Protein AF-A0A8E0VJV0-F1 (afdb_monomer_lite)

Organism: NCBI:txid27845

Sequence (86 aa):
MDRNYLKANDAYLELAIGNAPWPLGVTNHGIHSRTAQEKIYAKNVAHVLNDETQRKYIQAIKRLMTQAQRFFPSDPSKSINYMGSA

InterPro domains:
  IPR004098 Prp18 [PF02840] (2-73)
  IPR039979 Pre-mRNA-splicing factor 18 [PTHR13007] (1-82)

Structure (mmCIF, N/CA/C/O backbone):
data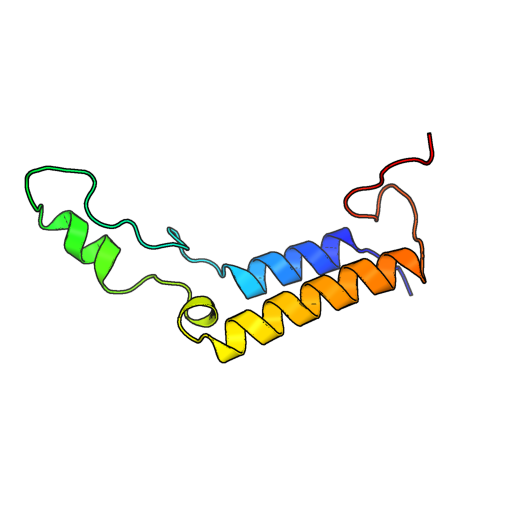_AF-A0A8E0VJV0-F1
#
_entry.id   AF-A0A8E0VJV0-F1
#
loop_
_atom_site.group_PDB
_atom_site.id
_atom_site.type_symbol
_atom_site.label_atom_id
_atom_site.label_alt_id
_atom_site.label_comp_id
_atom_site.label_asym_id
_atom_site.label_entity_id
_atom_site.label_seq_id
_atom_site.pdbx_PDB_ins_code
_atom_site.Cartn_x
_atom_site.Cartn_y
_atom_site.Cartn_z
_atom_site.occupancy
_atom_site.B_iso_or_equiv
_atom_site.auth_seq_id
_atom_site.auth_comp_id
_atom_site.auth_asym_id
_atom_site.auth_atom_id
_atom_site.pdbx_PDB_model_num
ATOM 1 N N . MET A 1 1 ? 2.475 -10.275 -19.513 1.00 53.59 1 MET A N 1
ATOM 2 C CA . MET A 1 1 ? 2.196 -9.727 -18.168 1.00 53.59 1 MET A CA 1
ATOM 3 C C . MET A 1 1 ? 2.953 -8.416 -18.033 1.00 53.59 1 MET A C 1
ATOM 5 O O . MET A 1 1 ? 4.177 -8.449 -18.000 1.00 53.59 1 MET A O 1
ATOM 9 N N . ASP A 1 2 ? 2.257 -7.278 -18.064 1.00 69.06 2 ASP A N 1
ATOM 10 C CA . ASP A 1 2 ? 2.889 -5.958 -17.926 1.00 69.06 2 ASP A CA 1
ATOM 11 C C . ASP A 1 2 ? 3.221 -5.711 -16.446 1.00 69.06 2 ASP A C 1
ATOM 13 O O . ASP A 1 2 ? 2.323 -5.613 -15.608 1.00 69.06 2 ASP A O 1
ATOM 17 N N . ARG A 1 3 ? 4.512 -5.698 -16.102 1.00 75.62 3 ARG A N 1
ATOM 18 C CA . ARG A 1 3 ? 4.978 -5.498 -14.725 1.00 75.62 3 ARG A CA 1
ATOM 19 C C . ARG A 1 3 ? 5.064 -4.000 -14.450 1.00 75.62 3 ARG A C 1
ATOM 21 O O . ARG A 1 3 ? 5.964 -3.317 -14.932 1.00 75.62 3 ARG A O 1
ATOM 28 N N . ASN A 1 4 ? 4.092 -3.494 -13.696 1.00 83.81 4 ASN A N 1
ATOM 29 C CA . ASN A 1 4 ? 3.975 -2.082 -13.354 1.00 83.81 4 ASN A CA 1
ATOM 30 C C . ASN A 1 4 ? 3.980 -1.904 -11.827 1.00 83.81 4 ASN A C 1
ATOM 32 O O . ASN A 1 4 ? 2.952 -2.068 -11.167 1.00 83.81 4 ASN A O 1
ATOM 36 N N . TYR A 1 5 ? 5.151 -1.581 -11.270 1.00 84.12 5 TYR A N 1
ATOM 37 C CA . TYR A 1 5 ? 5.331 -1.411 -9.826 1.00 84.12 5 TYR A CA 1
ATOM 38 C C . TYR A 1 5 ? 4.746 -0.094 -9.303 1.00 84.12 5 TYR A C 1
ATOM 40 O O . TYR A 1 5 ? 4.431 -0.021 -8.116 1.00 84.12 5 TYR A O 1
ATOM 48 N N . LEU A 1 6 ? 4.530 0.905 -10.171 1.00 85.38 6 LEU A N 1
ATOM 49 C CA . LEU A 1 6 ? 3.802 2.133 -9.825 1.00 85.38 6 LEU A CA 1
ATOM 50 C C . LEU A 1 6 ? 2.354 1.812 -9.459 1.00 85.38 6 LEU A C 1
ATOM 52 O O . LEU A 1 6 ? 1.938 2.070 -8.336 1.00 85.38 6 LEU A O 1
ATOM 56 N N . LYS A 1 7 ? 1.630 1.127 -10.353 1.00 87.06 7 LYS A N 1
ATOM 57 C CA . LYS A 1 7 ? 0.236 0.723 -10.097 1.00 87.06 7 LYS A CA 1
ATOM 58 C C . LYS A 1 7 ? 0.101 -0.144 -8.848 1.00 87.06 7 LYS A C 1
ATOM 60 O O . LYS A 1 7 ? -0.826 0.032 -8.064 1.00 87.06 7 LYS A O 1
ATOM 65 N N . ALA A 1 8 ? 1.029 -1.082 -8.655 1.00 86.25 8 ALA A N 1
ATOM 66 C CA . ALA A 1 8 ? 1.025 -1.937 -7.473 1.00 86.25 8 ALA A CA 1
ATOM 67 C C . ALA A 1 8 ? 1.220 -1.124 -6.180 1.00 86.25 8 ALA A C 1
ATOM 69 O O . ALA A 1 8 ? 0.644 -1.447 -5.144 1.00 86.25 8 ALA A O 1
ATOM 70 N N . ASN A 1 9 ? 2.024 -0.063 -6.228 1.00 86.88 9 ASN A N 1
ATOM 71 C CA . ASN A 1 9 ? 2.244 0.817 -5.089 1.00 86.88 9 ASN A CA 1
ATOM 72 C C . ASN A 1 9 ? 1.097 1.788 -4.833 1.00 86.88 9 ASN A C 1
ATOM 74 O O . ASN A 1 9 ? 0.825 2.065 -3.670 1.00 86.88 9 ASN A O 1
ATOM 78 N N . ASP A 1 10 ? 0.418 2.264 -5.871 1.00 86.88 10 ASP A N 1
ATOM 79 C CA . ASP A 1 10 ? -0.789 3.077 -5.707 1.00 86.88 10 ASP A CA 1
ATOM 80 C C . ASP A 1 10 ? -1.861 2.278 -4.955 1.00 86.88 10 ASP A C 1
ATOM 82 O O . ASP A 1 10 ? -2.375 2.738 -3.937 1.00 86.88 10 ASP A O 1
ATOM 86 N N . ALA A 1 11 ? -2.084 1.019 -5.353 1.00 86.56 11 ALA A N 1
ATOM 87 C CA . ALA A 1 11 ? -2.979 0.104 -4.640 1.00 86.56 11 ALA A CA 1
ATOM 88 C C . ALA A 1 11 ? -2.509 -0.191 -3.200 1.00 86.56 11 ALA A C 1
ATOM 90 O O . ALA A 1 11 ? -3.321 -0.321 -2.287 1.00 86.56 11 ALA A O 1
ATOM 91 N N . TYR A 1 12 ? -1.193 -0.277 -2.968 1.00 86.50 12 TYR A N 1
ATOM 92 C CA . TYR A 1 12 ? -0.634 -0.422 -1.620 1.00 86.50 12 TYR A CA 1
ATOM 93 C C . TYR A 1 12 ? -0.905 0.807 -0.738 1.00 86.50 12 TYR A C 1
ATOM 95 O O . TYR A 1 12 ? -1.228 0.653 0.438 1.00 86.50 12 TYR A O 1
ATOM 103 N N . LEU A 1 13 ? -0.771 2.021 -1.281 1.00 84.12 13 LEU A N 1
ATOM 104 C CA . LEU A 1 13 ? -1.037 3.261 -0.550 1.00 84.12 13 LEU A CA 1
ATOM 105 C C . LEU A 1 13 ? -2.524 3.401 -0.224 1.00 84.12 13 LEU A C 1
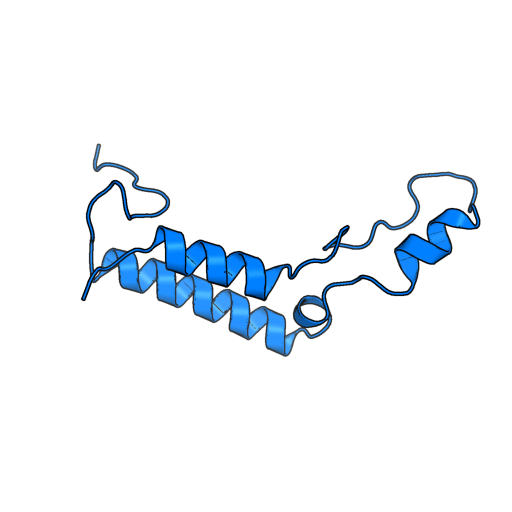ATOM 107 O O . LEU A 1 13 ? -2.863 3.740 0.909 1.00 84.12 13 LEU A O 1
ATOM 111 N N . GLU A 1 14 ? -3.395 3.067 -1.174 1.00 84.94 14 GLU A N 1
ATOM 112 C CA . GLU A 1 14 ? -4.840 3.015 -0.955 1.00 84.94 14 GLU A CA 1
ATOM 113 C C . GLU A 1 14 ? -5.205 1.998 0.134 1.00 84.94 14 GLU A C 1
ATOM 115 O O . GLU A 1 14 ? -5.967 2.320 1.041 1.00 84.94 14 GLU A O 1
ATOM 120 N N . LEU A 1 15 ? -4.595 0.807 0.122 1.00 81.94 15 LEU A N 1
ATOM 121 C CA . LEU A 1 15 ? -4.785 -0.190 1.176 1.00 81.94 15 LEU A CA 1
ATOM 122 C C . LEU A 1 15 ? -4.293 0.308 2.542 1.00 81.94 15 LEU A C 1
ATOM 124 O O . LEU A 1 15 ? -4.953 0.052 3.542 1.00 81.94 15 LEU A O 1
ATOM 128 N N . ALA A 1 16 ? -3.137 0.977 2.599 1.00 77.31 16 ALA A N 1
ATOM 129 C CA . ALA A 1 16 ? -2.482 1.368 3.848 1.00 77.31 16 ALA A CA 1
ATOM 130 C C . ALA A 1 16 ? -3.109 2.597 4.525 1.00 77.31 16 ALA A C 1
ATOM 132 O O . ALA A 1 16 ? -3.098 2.691 5.751 1.00 77.31 16 ALA A O 1
ATOM 133 N N . ILE A 1 17 ? -3.611 3.553 3.741 1.00 75.12 17 ILE A N 1
ATOM 134 C CA . ILE A 1 17 ? -4.121 4.847 4.223 1.00 75.12 17 ILE A CA 1
ATOM 135 C C . ILE A 1 17 ? -5.644 4.941 4.067 1.00 75.12 17 ILE A C 1
ATOM 137 O O . ILE A 1 17 ? -6.309 5.589 4.876 1.00 75.12 17 ILE A O 1
ATOM 141 N N . GLY A 1 18 ? -6.217 4.277 3.064 1.00 73.06 18 GLY A N 1
ATOM 142 C CA . GLY A 1 18 ? -7.620 4.435 2.695 1.00 73.06 18 GLY A CA 1
ATOM 143 C C . GLY A 1 18 ? -7.948 5.854 2.219 1.00 73.06 18 GLY A C 1
ATOM 144 O O . GLY A 1 18 ? -7.071 6.663 1.933 1.00 73.06 18 GLY A O 1
ATOM 145 N N . ASN A 1 19 ? -9.240 6.179 2.163 1.00 67.06 19 ASN A N 1
ATOM 146 C CA . ASN A 1 19 ? -9.736 7.504 1.764 1.00 67.06 19 ASN A CA 1
ATOM 147 C C . ASN A 1 19 ? -9.975 8.437 2.972 1.00 67.06 19 ASN A C 1
ATOM 149 O O . ASN A 1 19 ? -10.878 9.275 2.970 1.00 67.06 19 ASN A O 1
ATOM 153 N N . ALA A 1 20 ? -9.239 8.231 4.066 1.00 62.00 20 ALA A N 1
ATOM 154 C CA . ALA A 1 20 ? -9.420 9.015 5.279 1.00 62.00 20 ALA A CA 1
ATOM 155 C C . ALA A 1 20 ? -8.781 10.407 5.111 1.00 62.00 20 ALA A C 1
ATOM 157 O O . ALA A 1 20 ? -7.602 10.488 4.765 1.00 62.00 20 ALA A O 1
ATOM 158 N N . PRO A 1 21 ? -9.498 11.508 5.417 1.00 56.38 21 PRO A N 1
ATOM 159 C CA . PRO A 1 21 ? -8.948 12.860 5.293 1.00 56.38 21 PRO A CA 1
ATOM 160 C C . PRO A 1 21 ? -7.754 13.112 6.231 1.00 56.38 21 PRO A C 1
ATOM 162 O O . PRO A 1 21 ? -6.954 14.000 5.959 1.00 56.38 21 PRO A O 1
ATOM 165 N N . TRP A 1 22 ? -7.621 12.329 7.313 1.00 62.88 22 TRP A N 1
ATOM 166 C CA . TRP A 1 22 ? -6.518 12.407 8.278 1.00 62.88 22 TRP A CA 1
ATOM 167 C C . TRP A 1 22 ? -6.112 10.994 8.753 1.00 62.88 22 TRP A C 1
ATOM 169 O O . TRP A 1 22 ? -6.741 10.463 9.668 1.00 62.88 22 TRP A O 1
ATOM 179 N N . PRO A 1 23 ? -5.088 10.356 8.150 1.00 52.81 23 PRO A N 1
ATOM 180 C CA . PRO A 1 23 ? -4.740 8.956 8.440 1.00 52.81 23 PRO A CA 1
ATOM 181 C C . PRO A 1 23 ? -4.187 8.710 9.843 1.00 52.81 23 PRO A C 1
ATOM 183 O O . PRO A 1 23 ? -4.447 7.675 10.452 1.00 52.81 23 PRO A O 1
ATOM 186 N N . LEU A 1 24 ? -3.411 9.664 10.349 1.00 58.12 24 LEU A N 1
ATOM 187 C CA . LEU A 1 24 ? -2.939 9.712 11.724 1.00 58.12 24 LEU A CA 1
ATOM 188 C C . LEU A 1 24 ? -3.746 10.831 12.364 1.00 58.12 24 LEU A C 1
ATOM 190 O O . LEU A 1 24 ? -3.507 12.000 12.069 1.00 58.12 24 LEU A O 1
ATOM 194 N N . GLY A 1 25 ? -4.777 10.471 13.126 1.00 56.16 25 GLY A N 1
ATOM 195 C CA . GLY A 1 25 ? -5.641 11.447 13.782 1.00 56.16 25 GLY A CA 1
ATOM 196 C C . GLY A 1 25 ? -4.823 12.546 14.468 1.00 56.16 25 GLY A C 1
ATOM 197 O O . GLY A 1 25 ? -3.755 12.304 15.028 1.00 56.16 25 GLY A O 1
ATOM 198 N N . VAL A 1 26 ? -5.314 13.777 14.396 1.00 55.69 26 VAL A N 1
ATOM 199 C CA . VAL A 1 26 ? -4.643 14.935 14.981 1.00 55.69 26 VAL A CA 1
ATOM 200 C C . VAL A 1 26 ? -5.066 15.072 16.449 1.00 55.69 26 VAL A C 1
ATOM 202 O O . VAL A 1 26 ? -6.209 15.422 16.735 1.00 55.69 26 VAL A O 1
ATOM 205 N N . THR A 1 27 ? -4.149 14.837 17.390 1.00 60.03 27 THR A N 1
ATOM 206 C CA . THR A 1 27 ? -4.360 15.122 18.820 1.00 60.03 27 THR A CA 1
ATOM 207 C C . THR A 1 27 ? -4.040 16.587 19.124 1.00 60.03 27 THR A C 1
ATOM 209 O O . THR A 1 27 ? -2.896 17.000 18.989 1.00 60.03 27 THR A O 1
ATOM 212 N N . ASN A 1 28 ? -5.062 17.367 19.498 1.00 56.19 28 ASN A N 1
ATOM 213 C CA . ASN A 1 28 ? -5.020 18.725 20.072 1.00 56.19 28 ASN A CA 1
ATOM 214 C C . ASN A 1 28 ? -3.759 19.588 19.817 1.00 56.19 28 ASN A C 1
ATOM 216 O O . ASN A 1 28 ? -2.826 19.590 20.611 1.00 56.19 28 ASN A O 1
ATOM 220 N N . HIS A 1 29 ? -3.800 20.458 18.802 1.00 59.69 29 HIS A N 1
ATOM 221 C CA . HIS A 1 29 ? -2.771 21.488 18.552 1.00 59.69 29 HIS A CA 1
ATOM 222 C C . HIS A 1 29 ? -3.040 22.831 19.274 1.00 59.69 29 HIS A C 1
ATOM 224 O O . HIS A 1 29 ? -2.749 23.897 18.735 1.00 59.69 29 HIS A O 1
ATOM 230 N N . GLY A 1 30 ? -3.634 22.830 20.473 1.00 60.66 30 GLY A N 1
ATOM 231 C CA . GLY A 1 30 ? -3.954 24.079 21.176 1.00 60.66 30 GLY A CA 1
ATOM 232 C C . GLY A 1 30 ? -4.200 23.921 22.675 1.00 60.66 30 GLY A C 1
ATOM 233 O O . GLY A 1 30 ? -4.618 22.864 23.132 1.00 60.66 30 GLY A O 1
ATOM 234 N N . ILE A 1 31 ? -3.970 25.004 23.426 1.00 69.50 31 ILE A N 1
ATOM 235 C CA . ILE A 1 31 ? -4.136 25.089 24.894 1.00 69.50 31 ILE A CA 1
ATOM 236 C C . ILE A 1 31 ? -5.626 25.030 25.309 1.00 69.50 31 ILE A C 1
ATOM 238 O O . ILE A 1 31 ? -5.946 24.761 26.461 1.00 69.50 31 ILE A O 1
ATOM 242 N N . HIS A 1 32 ? -6.553 25.246 24.369 1.00 68.94 32 HIS A N 1
ATOM 243 C CA . HIS A 1 32 ? -8.001 25.196 24.594 1.00 68.94 32 HIS A CA 1
ATOM 244 C C . HIS A 1 32 ? -8.654 24.122 23.717 1.00 68.94 32 HIS A C 1
ATOM 246 O O . HIS A 1 32 ? -8.519 24.166 22.493 1.00 68.94 32 HIS A O 1
ATOM 252 N N . SER A 1 33 ? -9.398 23.202 24.338 1.00 59.41 33 SER A N 1
ATOM 253 C CA . SER A 1 33 ? -10.205 22.203 23.628 1.00 59.41 33 SER A CA 1
ATOM 254 C C . SER A 1 33 ? -11.398 22.881 22.943 1.00 59.41 33 SER A C 1
ATOM 256 O O . SER A 1 33 ? -12.151 23.612 23.588 1.00 59.41 33 SER A O 1
ATOM 258 N N . ARG A 1 34 ? -11.566 22.679 21.632 1.00 65.31 34 ARG A N 1
ATOM 259 C CA . ARG A 1 34 ? -12.693 23.200 20.836 1.00 65.31 34 ARG A CA 1
ATOM 260 C C . ARG A 1 34 ? -13.557 22.047 20.335 1.00 65.31 34 ARG A C 1
ATOM 262 O O . ARG A 1 34 ? -13.031 21.052 19.857 1.00 65.31 34 ARG A O 1
ATOM 269 N N . THR A 1 35 ? -14.877 22.226 20.292 1.00 60.41 35 THR A N 1
ATOM 270 C CA . THR A 1 35 ? -15.862 21.208 19.855 1.00 60.41 35 THR A CA 1
ATOM 271 C C . THR A 1 35 ? -15.608 20.652 18.440 1.00 60.41 35 THR A C 1
ATOM 273 O O . THR A 1 35 ? -15.970 19.523 18.128 1.00 60.41 35 THR A O 1
ATOM 276 N N . ALA A 1 36 ? -14.930 21.405 17.563 1.00 58.38 36 ALA A N 1
ATOM 277 C CA . ALA A 1 36 ? -14.513 20.926 16.239 1.00 58.38 36 ALA A CA 1
ATOM 278 C C . ALA A 1 36 ? -13.406 19.846 16.285 1.00 58.38 36 ALA A C 1
ATOM 280 O O . ALA A 1 36 ? -13.282 19.072 15.337 1.00 58.38 36 ALA A O 1
ATOM 281 N N . GLN A 1 37 ? -12.632 19.759 17.375 1.00 57.56 37 GLN A N 1
ATOM 282 C CA . GLN A 1 37 ? -11.602 18.731 17.574 1.00 57.56 37 GLN A CA 1
ATOM 283 C C . GLN A 1 37 ? -12.215 17.349 17.834 1.00 57.56 37 GLN A C 1
ATOM 285 O O . GLN A 1 37 ? -11.646 16.349 17.406 1.00 57.56 37 GLN A O 1
ATOM 290 N N . GLU A 1 38 ? -13.416 17.268 18.415 1.00 56.47 38 GLU A N 1
ATOM 291 C CA . GLU A 1 38 ? -14.105 15.989 18.655 1.00 56.47 38 GLU A CA 1
ATOM 292 C C . GLU A 1 38 ? -14.499 15.281 17.348 1.00 56.47 38 GLU A C 1
ATOM 294 O O . GLU A 1 38 ? -14.394 14.059 17.241 1.00 56.47 38 GLU A O 1
ATOM 299 N N . LYS A 1 39 ? -14.872 16.040 16.304 1.00 56.09 39 LYS A N 1
ATOM 300 C CA . LYS A 1 39 ? -15.151 15.484 14.964 1.00 56.09 39 LYS A CA 1
ATOM 301 C C . LYS A 1 39 ? -13.900 14.929 14.273 1.00 56.09 39 LYS A C 1
ATOM 303 O O . LYS A 1 39 ? -14.026 14.017 13.460 1.00 56.09 39 LYS A O 1
ATOM 308 N N . ILE A 1 40 ? -12.716 15.452 14.600 1.00 56.03 40 ILE A N 1
ATOM 309 C CA . ILE A 1 40 ? -11.421 14.939 14.122 1.00 56.03 40 ILE A CA 1
ATOM 310 C C . ILE A 1 40 ? -11.014 13.693 14.926 1.00 56.03 40 ILE A C 1
ATOM 312 O O . ILE A 1 40 ? -10.430 12.767 14.371 1.00 56.03 40 ILE A O 1
ATOM 316 N N . TYR A 1 41 ? -11.378 13.646 16.210 1.00 51.50 41 TYR A N 1
ATOM 317 C CA . TYR A 1 41 ? -11.022 12.573 17.138 1.00 51.50 41 TYR A CA 1
ATOM 318 C C . TYR A 1 41 ? -11.823 11.279 16.924 1.00 51.50 41 TYR A C 1
ATOM 320 O O . TYR A 1 41 ? -11.293 10.186 17.097 1.00 51.50 41 TYR A O 1
ATOM 328 N N . ALA A 1 42 ? -13.109 11.380 16.568 1.00 52.69 42 ALA A N 1
ATOM 329 C CA . ALA A 1 42 ? -14.029 10.275 16.829 1.00 52.69 42 ALA A CA 1
ATOM 330 C C . ALA A 1 42 ? -14.203 9.223 15.717 1.00 52.69 42 ALA A C 1
ATOM 332 O O . ALA A 1 42 ? -14.590 8.107 16.056 1.00 52.69 42 ALA A O 1
ATOM 333 N N . LYS A 1 43 ? -14.039 9.522 14.413 1.00 50.56 43 LYS A N 1
ATOM 334 C CA . LYS A 1 43 ? -14.636 8.618 13.390 1.00 50.56 43 LYS A CA 1
ATOM 335 C C . LYS A 1 43 ? -13.908 8.374 12.067 1.00 50.56 43 LYS A C 1
ATOM 337 O O . LYS A 1 43 ? -14.370 7.523 11.318 1.00 50.56 43 LYS A O 1
ATOM 342 N N . ASN A 1 44 ? -12.780 9.022 11.783 1.00 51.03 44 ASN A N 1
ATOM 343 C CA . ASN A 1 44 ? -12.122 8.896 10.471 1.00 51.03 44 ASN A CA 1
ATOM 344 C C . ASN A 1 44 ? -10.679 8.378 10.547 1.00 51.03 44 ASN A C 1
ATOM 346 O O . ASN A 1 44 ? -9.856 8.741 9.714 1.00 51.03 44 ASN A O 1
ATOM 350 N N . VAL A 1 45 ? -10.348 7.546 11.538 1.00 52.78 45 VAL A N 1
ATOM 351 C CA . VAL A 1 45 ? -9.066 6.830 11.531 1.00 52.78 45 VAL A CA 1
ATOM 352 C C . VAL A 1 45 ? -9.217 5.638 10.595 1.00 52.78 45 VAL A C 1
ATOM 354 O O . VAL A 1 45 ? -10.106 4.809 10.787 1.00 52.78 45 VAL A O 1
ATOM 357 N N . ALA A 1 46 ? -8.377 5.575 9.563 1.00 54.66 46 ALA A N 1
ATOM 358 C CA . ALA A 1 46 ? -8.335 4.469 8.619 1.00 54.66 46 ALA A CA 1
ATOM 359 C C . ALA A 1 46 ? -8.248 3.141 9.387 1.00 54.66 46 ALA A C 1
ATOM 361 O O . ALA A 1 46 ? -7.248 2.853 10.046 1.00 54.66 46 ALA A O 1
ATOM 362 N N . HIS A 1 47 ? -9.324 2.353 9.321 1.00 57.94 47 HIS A N 1
ATOM 363 C CA . HIS A 1 47 ? -9.552 1.137 10.110 1.00 57.94 47 HIS A CA 1
ATOM 364 C C . HIS A 1 47 ? -8.361 0.158 10.063 1.00 57.94 47 HIS A C 1
ATOM 366 O O . HIS A 1 47 ? -8.120 -0.569 11.024 1.00 57.94 47 HIS A O 1
ATOM 372 N N . VAL A 1 48 ? -7.574 0.183 8.987 1.00 52.59 48 VAL A N 1
ATOM 373 C CA . VAL A 1 48 ? -6.439 -0.719 8.767 1.00 52.59 48 VAL A CA 1
ATOM 374 C C . VAL A 1 48 ? -5.211 -0.424 9.642 1.00 52.59 48 VAL A C 1
ATOM 376 O O . VAL A 1 48 ? -4.392 -1.309 9.878 1.00 52.59 48 VAL A O 1
ATOM 379 N N . LEU A 1 49 ? -5.055 0.818 10.116 1.00 56.31 49 LEU A N 1
ATOM 380 C CA . LEU A 1 49 ? -3.926 1.230 10.959 1.00 56.31 49 LEU A CA 1
ATOM 381 C C . LEU A 1 49 ? -4.242 1.109 12.457 1.00 56.31 49 LEU A C 1
ATOM 383 O O . LEU A 1 49 ? -3.332 1.245 13.274 1.00 56.31 49 LEU A O 1
ATOM 387 N N . ASN A 1 50 ? -5.493 0.845 12.836 1.00 62.22 50 ASN A N 1
ATOM 388 C CA . ASN A 1 50 ? -5.876 0.687 14.242 1.00 62.22 50 ASN A CA 1
ATOM 389 C C . ASN A 1 50 ? -5.593 -0.716 14.801 1.00 62.22 50 ASN A C 1
ATOM 391 O O . ASN A 1 50 ? -5.515 -0.866 16.017 1.00 62.22 50 ASN A O 1
ATOM 395 N N . ASP A 1 51 ? -5.409 -1.722 13.943 1.00 74.38 51 ASP A N 1
ATOM 396 C CA . ASP A 1 51 ? -5.004 -3.067 14.353 1.00 74.38 51 ASP A CA 1
ATOM 397 C C . ASP A 1 51 ? -3.510 -3.310 14.076 1.00 74.38 51 ASP A C 1
ATOM 399 O O . ASP A 1 51 ? -3.018 -3.192 12.949 1.00 74.38 51 ASP A O 1
ATOM 403 N N . GLU A 1 52 ? -2.772 -3.672 15.125 1.00 76.38 52 GLU A N 1
ATOM 404 C CA . GLU A 1 52 ? -1.328 -3.926 15.073 1.00 76.38 52 GLU A CA 1
ATOM 405 C C . GLU A 1 52 ? -0.994 -5.127 14.173 1.00 76.38 52 GLU A C 1
ATOM 407 O O . GLU A 1 52 ? 0.042 -5.160 13.503 1.00 76.38 52 GLU A O 1
ATOM 412 N N . THR A 1 53 ? -1.893 -6.109 14.119 1.00 78.94 53 THR A N 1
ATOM 413 C CA . THR A 1 53 ? -1.735 -7.297 13.280 1.00 78.94 53 THR A CA 1
ATOM 414 C C . THR A 1 53 ? -1.858 -6.933 11.798 1.00 78.94 53 THR A C 1
ATOM 416 O O . THR A 1 53 ? -0.949 -7.226 11.015 1.00 78.94 53 THR A O 1
ATOM 419 N N . GLN A 1 54 ? -2.910 -6.209 11.406 1.00 75.94 54 GLN A N 1
ATOM 420 C CA . GLN A 1 54 ? -3.070 -5.682 10.044 1.00 75.94 54 GLN A CA 1
ATOM 421 C C . GLN A 1 54 ? -1.907 -4.779 9.614 1.00 75.94 54 GLN A C 1
ATOM 423 O O . GLN A 1 54 ? -1.376 -4.947 8.512 1.00 75.94 54 GLN A O 1
ATOM 428 N N . ARG A 1 55 ? -1.432 -3.886 10.492 1.00 81.69 55 ARG A N 1
ATOM 429 C CA . ARG A 1 55 ? -0.263 -3.030 10.223 1.00 81.69 55 ARG A CA 1
ATOM 430 C C . ARG A 1 55 ? 0.978 -3.848 9.855 1.00 81.69 55 ARG A C 1
ATOM 432 O O . ARG A 1 55 ? 1.677 -3.505 8.897 1.00 81.69 55 ARG A O 1
ATOM 439 N N . LYS A 1 56 ? 1.250 -4.939 10.581 1.00 85.75 56 LYS A N 1
ATOM 440 C CA . LYS A 1 56 ? 2.381 -5.841 10.296 1.00 85.75 56 LYS A CA 1
ATOM 441 C C . LYS A 1 56 ? 2.234 -6.529 8.942 1.00 85.75 56 LYS A C 1
ATOM 443 O O . LYS A 1 56 ? 3.215 -6.605 8.201 1.00 85.75 56 LYS A O 1
ATOM 448 N N . TYR A 1 57 ? 1.029 -6.974 8.586 1.00 86.06 57 TYR A N 1
ATOM 449 C CA . TYR A 1 57 ? 0.775 -7.586 7.279 1.00 86.06 57 TYR A CA 1
ATOM 450 C C . TYR A 1 57 ? 0.971 -6.602 6.123 1.00 86.06 57 TYR A C 1
ATOM 452 O O . TYR A 1 57 ? 1.628 -6.942 5.140 1.00 86.06 57 TYR A O 1
ATOM 460 N N . ILE A 1 58 ? 0.498 -5.363 6.255 1.00 86.31 58 ILE A N 1
ATOM 461 C CA . ILE A 1 58 ? 0.694 -4.322 5.235 1.00 86.31 58 ILE A CA 1
ATOM 462 C C . ILE A 1 58 ? 2.186 -4.022 5.061 1.00 86.31 58 ILE A C 1
ATOM 464 O O . ILE A 1 58 ? 2.701 -4.033 3.942 1.00 86.31 58 ILE A O 1
ATOM 468 N N . GLN A 1 59 ? 2.932 -3.861 6.156 1.00 86.88 59 GLN A N 1
ATOM 469 C CA . GLN A 1 59 ? 4.384 -3.685 6.071 1.00 86.88 59 GLN A CA 1
ATOM 470 C C . GLN A 1 59 ? 5.088 -4.884 5.416 1.00 86.88 59 GLN A C 1
ATOM 472 O O . GLN A 1 59 ? 6.017 -4.693 4.625 1.00 86.88 59 GLN A O 1
ATOM 477 N N . ALA A 1 60 ? 4.656 -6.114 5.707 1.00 89.25 60 ALA A N 1
ATOM 478 C CA . ALA A 1 60 ? 5.198 -7.314 5.076 1.00 89.25 60 ALA A CA 1
ATOM 479 C C . ALA A 1 60 ? 4.947 -7.322 3.559 1.00 89.25 60 ALA A C 1
ATOM 481 O O . ALA A 1 60 ? 5.874 -7.596 2.795 1.00 89.25 60 ALA A O 1
ATOM 482 N N . ILE A 1 61 ? 3.749 -6.929 3.111 1.00 89.81 61 ILE A N 1
ATOM 483 C CA . ILE A 1 61 ? 3.418 -6.785 1.685 1.00 89.81 61 ILE A CA 1
ATOM 484 C C . ILE A 1 61 ? 4.367 -5.787 1.010 1.00 89.81 61 ILE A C 1
ATOM 486 O O . ILE A 1 61 ? 4.949 -6.106 -0.027 1.00 89.81 61 ILE A O 1
ATOM 490 N N . LYS A 1 62 ? 4.627 -4.623 1.622 1.00 89.62 62 LYS A N 1
ATOM 491 C CA . LYS A 1 62 ? 5.584 -3.648 1.069 1.00 89.62 62 LYS A CA 1
ATOM 492 C C . LYS A 1 62 ? 6.990 -4.222 0.924 1.00 89.62 62 LYS A C 1
ATOM 494 O O . LYS A 1 62 ? 7.651 -3.980 -0.085 1.00 89.62 62 LYS A O 1
ATOM 499 N N . ARG A 1 63 ? 7.458 -4.982 1.920 1.00 88.56 63 ARG A N 1
ATOM 500 C CA . ARG A 1 63 ? 8.773 -5.645 1.875 1.00 88.56 63 ARG A CA 1
ATOM 501 C C . ARG A 1 63 ? 8.848 -6.648 0.727 1.00 88.56 63 ARG A C 1
ATOM 503 O O . ARG A 1 63 ? 9.830 -6.638 -0.013 1.00 88.56 63 ARG A O 1
ATOM 510 N N . LEU A 1 64 ? 7.799 -7.450 0.539 1.00 89.62 64 LEU A N 1
ATOM 511 C CA . LEU A 1 64 ? 7.704 -8.398 -0.572 1.00 89.62 64 LEU A CA 1
ATOM 512 C C . LEU A 1 64 ? 7.691 -7.688 -1.929 1.00 89.62 64 LEU A C 1
ATOM 514 O O . LEU A 1 64 ? 8.401 -8.118 -2.830 1.00 89.62 64 LEU A O 1
ATOM 518 N N . MET A 1 65 ? 6.968 -6.574 -2.071 1.00 86.81 65 MET A N 1
ATOM 519 C CA . MET A 1 65 ? 6.954 -5.783 -3.309 1.00 86.81 65 MET A CA 1
ATOM 520 C C . MET A 1 65 ? 8.341 -5.232 -3.662 1.00 86.81 65 MET A C 1
ATOM 522 O O . MET A 1 65 ? 8.776 -5.348 -4.806 1.00 86.81 65 MET A O 1
ATOM 526 N N . THR A 1 66 ? 9.064 -4.685 -2.680 1.00 87.12 66 THR A N 1
ATOM 527 C CA . THR A 1 66 ? 10.440 -4.202 -2.875 1.00 87.12 66 THR A CA 1
ATOM 528 C C . THR A 1 66 ? 11.377 -5.339 -3.281 1.00 87.12 66 THR A C 1
ATOM 530 O O . THR A 1 66 ? 12.195 -5.181 -4.187 1.00 87.12 66 THR A O 1
ATOM 533 N N . GLN A 1 67 ? 11.251 -6.504 -2.642 1.00 87.56 67 GLN A N 1
ATOM 534 C CA . GLN A 1 67 ? 12.075 -7.663 -2.972 1.00 87.56 67 GLN A CA 1
ATOM 535 C C . GLN A 1 67 ? 11.728 -8.236 -4.357 1.00 87.56 67 GLN A C 1
ATOM 537 O O . GLN A 1 67 ? 12.626 -8.606 -5.111 1.00 87.56 67 GLN A O 1
ATOM 542 N N . ALA A 1 68 ? 10.447 -8.242 -4.730 1.00 86.94 68 ALA A N 1
ATOM 543 C CA . ALA A 1 68 ? 9.996 -8.638 -6.057 1.00 86.94 68 ALA A CA 1
ATOM 544 C C . ALA A 1 68 ? 10.559 -7.710 -7.140 1.00 86.94 68 ALA A C 1
ATOM 546 O O . ALA A 1 68 ? 11.023 -8.208 -8.156 1.00 86.94 68 ALA A O 1
ATOM 547 N N . GLN A 1 69 ? 10.598 -6.391 -6.921 1.00 83.81 69 GLN A N 1
ATOM 548 C CA . GLN A 1 69 ? 11.208 -5.452 -7.873 1.00 83.81 69 GLN A CA 1
ATOM 549 C C . GLN A 1 69 ? 12.721 -5.688 -8.048 1.00 83.81 69 GLN A C 1
ATOM 551 O O . GLN A 1 69 ? 13.240 -5.501 -9.145 1.00 83.81 69 GLN A O 1
ATOM 556 N N . ARG A 1 70 ? 13.428 -6.139 -6.997 1.00 83.19 70 ARG A N 1
ATOM 557 C CA . ARG A 1 70 ? 14.858 -6.501 -7.070 1.00 83.19 70 ARG A CA 1
ATOM 558 C C . ARG A 1 70 ? 15.109 -7.779 -7.868 1.00 83.19 70 ARG A C 1
ATOM 560 O O . ARG A 1 70 ? 16.031 -7.816 -8.672 1.00 83.19 70 ARG A O 1
ATOM 567 N N . PHE A 1 71 ? 14.310 -8.821 -7.642 1.00 84.94 71 PHE A N 1
ATOM 568 C CA . PHE A 1 71 ? 14.443 -10.084 -8.379 1.00 84.94 71 PHE A CA 1
ATOM 569 C C . PHE A 1 71 ? 13.934 -9.984 -9.819 1.00 84.94 71 PHE A C 1
ATOM 571 O O . PHE A 1 71 ? 14.429 -10.671 -10.709 1.00 84.94 71 PHE A O 1
ATOM 578 N N . PHE A 1 72 ? 12.940 -9.129 -10.045 1.00 82.75 72 PHE A N 1
ATOM 579 C CA . PHE A 1 72 ? 12.214 -9.019 -11.300 1.00 82.75 72 PHE A CA 1
ATOM 580 C C . PHE A 1 72 ? 12.197 -7.565 -11.784 1.00 82.75 72 PHE A C 1
ATOM 582 O O . PHE A 1 72 ? 11.144 -6.928 -11.784 1.00 82.75 72 PHE A O 1
ATOM 589 N N . PRO A 1 73 ? 13.339 -7.021 -12.230 1.00 78.44 73 PRO A N 1
ATOM 590 C CA . PRO A 1 73 ? 13.392 -5.646 -12.699 1.00 78.44 73 PRO A CA 1
ATOM 591 C C . PRO A 1 73 ? 12.426 -5.427 -13.872 1.00 78.44 73 PRO A C 1
ATOM 593 O O . PRO A 1 73 ? 12.188 -6.307 -14.706 1.00 78.44 73 PRO A O 1
ATOM 596 N N . SER A 1 74 ? 11.828 -4.241 -13.899 1.00 79.00 74 SER A N 1
ATOM 597 C CA . SER A 1 74 ? 11.016 -3.735 -15.009 1.00 79.00 74 SER A CA 1
ATOM 598 C C . SER A 1 74 ? 11.626 -2.441 -15.526 1.00 79.00 74 SER A C 1
ATOM 600 O O . SER A 1 74 ? 12.636 -1.986 -14.994 1.00 79.00 74 SER 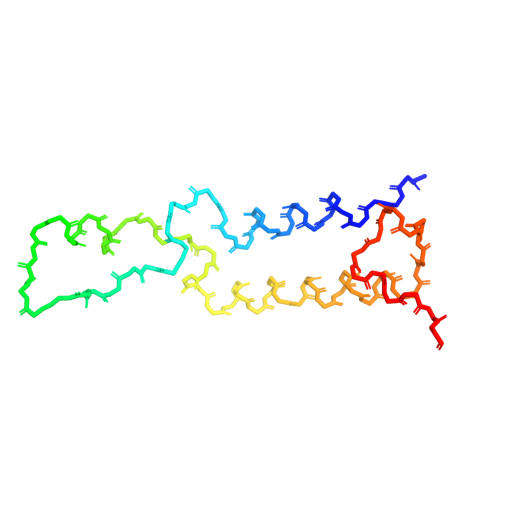A O 1
ATOM 602 N N . ASP A 1 75 ? 11.029 -1.875 -16.573 1.00 80.38 75 ASP A N 1
ATOM 603 C CA . ASP A 1 75 ? 11.440 -0.584 -17.121 1.00 80.38 75 ASP A CA 1
ATOM 604 C C . ASP A 1 75 ? 11.610 0.454 -15.989 1.00 80.38 75 ASP A C 1
ATOM 606 O O . ASP A 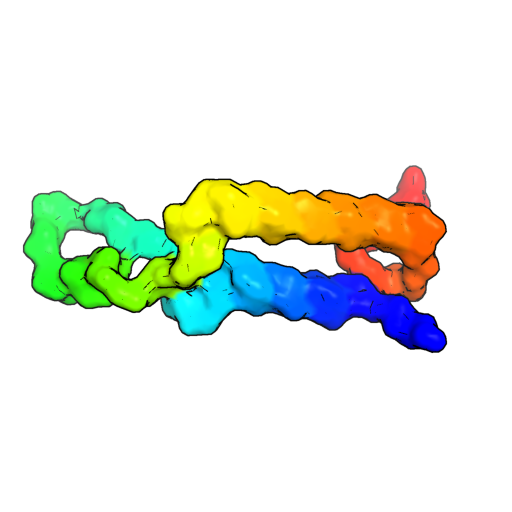1 75 ? 10.739 0.517 -15.109 1.00 80.38 75 ASP A O 1
ATOM 610 N N . PRO A 1 76 ? 12.694 1.255 -15.985 1.00 77.69 76 PRO A N 1
ATOM 611 C CA . PRO A 1 76 ? 12.904 2.313 -15.000 1.00 77.69 76 PRO A CA 1
ATOM 612 C C . PRO A 1 76 ? 11.667 3.195 -14.791 1.00 77.69 76 PRO A C 1
ATOM 614 O O . PRO A 1 76 ? 11.314 3.492 -13.650 1.00 77.69 76 PRO A O 1
ATOM 617 N N . SER A 1 77 ? 10.942 3.515 -15.870 1.00 79.44 77 SER A N 1
ATOM 618 C CA . SER A 1 77 ? 9.705 4.311 -15.851 1.00 79.44 77 SER A CA 1
ATOM 619 C C . SER A 1 77 ? 8.528 3.645 -15.131 1.00 79.44 77 SER A C 1
ATOM 621 O O . SER A 1 77 ? 7.577 4.320 -14.755 1.00 79.4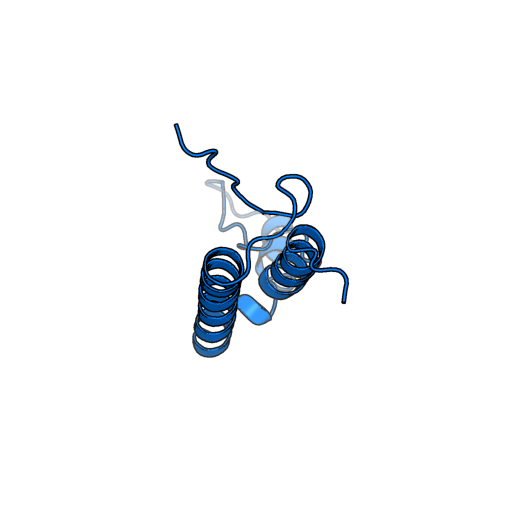4 77 SER A O 1
ATOM 623 N N . LYS A 1 78 ? 8.578 2.325 -14.925 1.00 81.06 78 LYS A N 1
ATOM 624 C CA . LYS A 1 78 ? 7.550 1.516 -14.250 1.00 81.06 78 LYS A CA 1
ATOM 625 C C . LYS A 1 78 ? 8.005 1.003 -12.883 1.00 81.06 78 LYS A C 1
ATOM 627 O O . LYS A 1 78 ? 7.333 0.149 -12.299 1.00 81.06 78 LYS A O 1
ATOM 632 N N . SER A 1 79 ? 9.142 1.488 -12.391 1.00 81.62 79 SER A N 1
ATOM 633 C CA . SER A 1 79 ? 9.772 1.064 -11.142 1.00 81.62 79 SER A CA 1
ATOM 634 C C . SER A 1 79 ? 9.704 2.166 -10.085 1.00 81.62 79 SER A C 1
ATOM 636 O O . SER A 1 79 ? 9.644 3.350 -10.405 1.00 81.62 79 SER A O 1
ATOM 638 N N . ILE A 1 80 ? 9.697 1.781 -8.809 1.00 77.69 80 ILE A N 1
ATOM 639 C CA . ILE A 1 80 ? 9.700 2.738 -7.698 1.00 77.69 80 ILE A CA 1
ATOM 640 C C . ILE A 1 80 ? 11.085 2.848 -7.092 1.00 77.69 80 ILE A C 1
ATOM 642 O O . ILE A 1 80 ? 11.717 1.830 -6.818 1.00 77.69 80 ILE A O 1
ATOM 646 N N . ASN A 1 81 ? 11.522 4.084 -6.835 1.00 70.75 81 ASN A N 1
ATOM 647 C CA . ASN A 1 81 ? 12.849 4.396 -6.303 1.00 70.75 81 ASN A CA 1
ATOM 648 C C . ASN A 1 81 ? 13.964 3.749 -7.141 1.00 70.75 81 ASN A C 1
ATOM 650 O O . ASN A 1 81 ? 14.810 3.028 -6.607 1.00 70.75 81 ASN A O 1
ATOM 654 N N . TYR A 1 82 ? 13.943 3.979 -8.459 1.00 66.69 82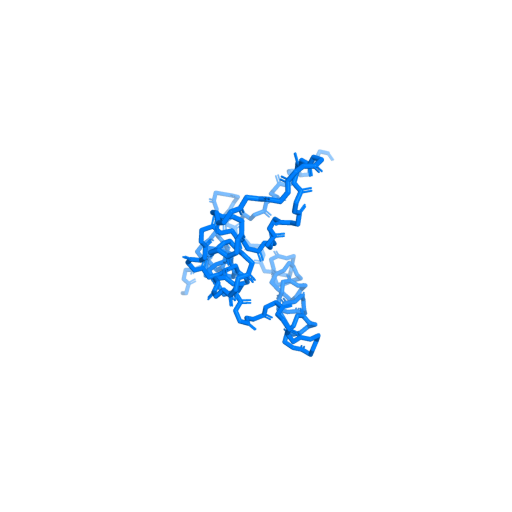 TYR A N 1
ATOM 655 C CA . TYR A 1 82 ? 15.039 3.597 -9.347 1.00 66.69 82 TYR A CA 1
ATOM 656 C C . TYR A 1 82 ? 16.282 4.414 -8.991 1.00 66.69 82 TYR A C 1
ATOM 658 O O . TYR A 1 82 ? 16.510 5.506 -9.505 1.00 66.69 82 TYR A O 1
ATOM 666 N N . MET A 1 83 ? 17.077 3.895 -8.062 1.00 61.00 83 MET A N 1
ATOM 667 C CA . MET A 1 83 ? 18.449 4.335 -7.877 1.00 61.00 83 MET A CA 1
ATOM 668 C C . MET A 1 83 ? 19.208 3.743 -9.062 1.00 61.00 83 MET A C 1
ATOM 670 O O . MET A 1 83 ? 19.557 2.562 -9.040 1.00 61.00 83 MET A O 1
ATOM 674 N N . GLY A 1 84 ? 19.354 4.518 -10.140 1.00 57.72 84 GLY A N 1
ATOM 675 C CA . GLY A 1 84 ? 20.243 4.138 -11.232 1.00 57.72 84 GLY A CA 1
ATOM 676 C C . GLY A 1 84 ? 21.593 3.758 -10.634 1.00 57.72 84 GLY A C 1
ATOM 677 O O . GLY A 1 84 ? 22.082 4.455 -9.748 1.00 57.72 84 GLY A O 1
ATOM 678 N N . SER A 1 85 ? 22.137 2.618 -11.051 1.00 52.88 85 SER A N 1
ATOM 679 C CA . SER A 1 85 ? 23.493 2.212 -10.699 1.00 52.88 85 SER A CA 1
ATOM 680 C C . SER A 1 85 ? 24.453 3.320 -11.133 1.00 52.88 85 SER A C 1
ATOM 682 O O . SER A 1 85 ? 24.726 3.452 -12.327 1.00 52.88 85 SER A O 1
ATOM 684 N N . ALA A 1 86 ? 24.862 4.146 -10.171 1.00 39.53 86 ALA A N 1
ATOM 685 C CA . ALA A 1 86 ? 26.009 5.033 -10.273 1.00 39.53 86 ALA A CA 1
ATOM 686 C C . ALA A 1 86 ? 27.278 4.238 -9.959 1.00 39.53 86 ALA A C 1
ATOM 688 O O . ALA A 1 86 ? 27.202 3.353 -9.071 1.00 39.53 86 ALA A O 1
#

pLDDT: mean 71.54, std 13.52, range [39.53, 89.81]

Secondary structure (DSSP, 8-state):
----HHHHHHHHHHHHHTT-S-SS-----SSS--HHHHHHHHS-S-GGGS-HHHHHHHHHHHHHHHHHHHHS---GGGSSS-----

Foldseek 3Di:
DAQFLPVVVVVLCCLQQNPFPCQPQDDDPDPDDDPVSVVSVPDRHPPQVVDPVSVVVSVVVVVVSVVCCVVPPDDPVRDDPPPDDD

Radius of gyration: 17.92 Å; chains: 1; bounding box: 42×35×43 Å